Protein AF-A0A3C0BVR3-F1 (afdb_monomer)

Secondary structure (DSSP, 8-state):
-EEE-HHHHHTGGGEEEEEEEETT--S-EEE-PPPP-SSSSSPPPTT---EEE--TT--EEEEEEEETTS-BPPPEEEEPP-

Radius of gyration: 13.11 Å; Cα contacts (8 Å, |Δi|>4): 150; chains: 1; bounding box: 29×21×37 Å

Sequence (82 aa):
MKVYFTQLITYRCAIKEVRYGYNDGAVDKVFALPAGDPADPNGVPENAKIYMNVPAKTASMSVQLTYVDGTQSETRTFNAPK

Foldseek 3Di:
DKDFQLQCLQQVAFFPWKFKDFDPDDRHDTDDHDDADPVRRRDRPPPTPGIDDDPPPGQKMWMKTQTPVRDIDPIDMDGDDD

Solvent-accessible surface area (backbone atoms only — not comparable to full-atom values): 4907 Å² total; per-residue (Å²): 95,78,52,76,45,53,70,57,48,28,45,23,59,55,46,64,44,40,27,30,20,52,62,95,45,70,64,75,44,75,56,85,69,70,84,58,40,90,93,49,48,57,62,69,62,92,84,57,79,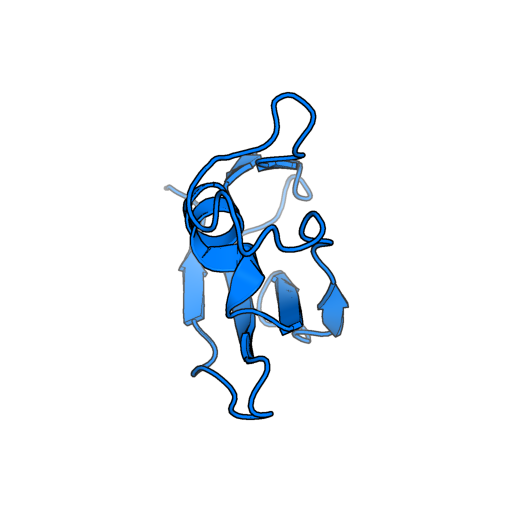44,58,47,79,51,67,90,85,56,56,29,38,35,37,36,41,32,31,68,88,69,53,67,55,74,76,46,76,47,68,52,86,130

pLDDT: mean 95.49, std 3.25, range [76.0, 98.62]

Structure (mmCIF, N/CA/C/O backbone):
data_AF-A0A3C0BVR3-F1
#
_entry.id   AF-A0A3C0BVR3-F1
#
loop_
_atom_site.group_PDB
_atom_site.id
_atom_site.type_symbol
_atom_site.label_atom_id
_atom_site.label_alt_id
_atom_site.label_comp_id
_atom_site.label_asym_id
_atom_site.label_entity_id
_atom_site.label_seq_id
_atom_site.pdbx_PDB_ins_code
_atom_site.Cartn_x
_atom_site.Cartn_y
_atom_site.Cartn_z
_atom_site.occupancy
_atom_site.B_iso_or_equiv
_atom_site.auth_seq_id
_atom_site.auth_comp_id
_atom_site.auth_asym_id
_atom_site.auth_atom_id
_atom_site.pdbx_PDB_model_num
ATOM 1 N N . MET A 1 1 ? -15.601 7.772 7.093 1.00 88.75 1 MET A N 1
ATOM 2 C CA . MET A 1 1 ? -14.252 8.376 7.011 1.00 88.75 1 MET A CA 1
ATOM 3 C C . MET A 1 1 ? -13.618 7.975 5.688 1.00 88.75 1 MET A C 1
ATOM 5 O O . MET A 1 1 ? -13.926 6.888 5.205 1.00 88.75 1 MET A O 1
ATOM 9 N N . LYS A 1 2 ? -12.791 8.842 5.094 1.00 93.31 2 LYS A N 1
ATOM 10 C CA . LYS A 1 2 ? -12.040 8.538 3.868 1.00 93.31 2 LYS A CA 1
ATOM 11 C C . LYS A 1 2 ? -10.567 8.347 4.205 1.00 93.31 2 LYS A C 1
ATOM 13 O O . LYS A 1 2 ? -10.026 9.139 4.971 1.00 93.31 2 LYS A O 1
ATOM 18 N N . VAL A 1 3 ? -9.945 7.335 3.611 1.00 94.62 3 VAL A N 1
ATOM 19 C CA . VAL A 1 3 ? -8.491 7.134 3.647 1.00 94.62 3 VAL A CA 1
ATOM 20 C C . VAL A 1 3 ? -7.947 7.358 2.245 1.00 94.62 3 VAL A C 1
ATOM 22 O O . VAL A 1 3 ? -8.494 6.815 1.283 1.00 94.62 3 VAL A O 1
ATOM 25 N N . TYR A 1 4 ? -6.907 8.182 2.142 1.00 95.38 4 TYR A N 1
ATOM 26 C CA . TYR A 1 4 ? -6.309 8.596 0.877 1.00 95.38 4 TYR A CA 1
ATOM 27 C C . TYR A 1 4 ? -5.039 7.802 0.583 1.00 95.38 4 TYR A C 1
ATOM 29 O O . TYR A 1 4 ? -4.202 7.599 1.456 1.00 95.38 4 TYR A O 1
ATOM 37 N N . PHE A 1 5 ? -4.898 7.410 -0.678 1.00 95.94 5 PHE A N 1
ATOM 38 C CA . PHE A 1 5 ? -3.777 6.646 -1.222 1.00 95.94 5 PHE A CA 1
ATOM 39 C C . PHE A 1 5 ? -3.036 7.422 -2.318 1.00 95.94 5 PHE A C 1
ATOM 41 O O . PHE A 1 5 ? -2.229 6.849 -3.045 1.00 95.94 5 PHE A O 1
ATOM 48 N N . THR A 1 6 ? -3.296 8.728 -2.443 1.00 94.25 6 THR A N 1
ATOM 49 C CA . THR A 1 6 ? -2.787 9.591 -3.519 1.00 94.25 6 THR A CA 1
ATOM 50 C C . THR A 1 6 ? -1.282 9.444 -3.730 1.00 94.25 6 THR A C 1
ATOM 52 O O . THR A 1 6 ? -0.843 9.233 -4.854 1.00 94.25 6 THR A O 1
ATOM 55 N N . GLN A 1 7 ? -0.495 9.462 -2.649 1.00 94.12 7 GLN A N 1
ATOM 56 C CA . GLN A 1 7 ? 0.959 9.333 -2.742 1.00 94.12 7 GLN A CA 1
ATOM 57 C C . GLN A 1 7 ? 1.394 7.955 -3.263 1.00 94.12 7 GLN A C 1
ATOM 59 O O . GLN A 1 7 ? 2.321 7.871 -4.060 1.00 94.12 7 GLN A O 1
ATOM 64 N N . LEU A 1 8 ? 0.708 6.873 -2.878 1.00 96.50 8 LEU A N 1
ATOM 65 C CA . LEU A 1 8 ? 1.022 5.541 -3.409 1.00 96.50 8 LEU A CA 1
ATOM 66 C C . LEU A 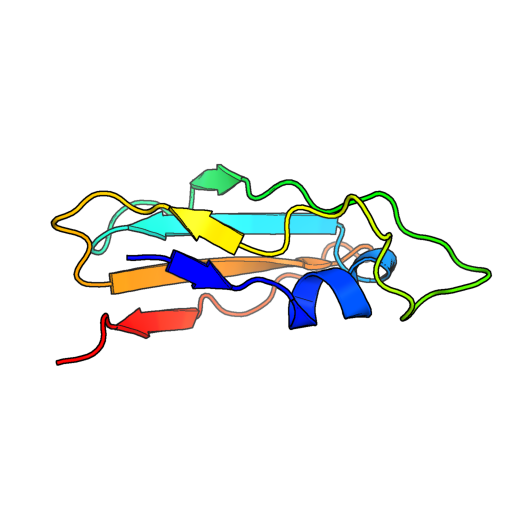1 8 ? 0.690 5.434 -4.901 1.00 96.50 8 LEU A C 1
ATOM 68 O O . LEU A 1 8 ? 1.377 4.728 -5.628 1.00 96.50 8 LEU A O 1
ATOM 72 N N . ILE A 1 9 ? -0.329 6.154 -5.376 1.00 96.50 9 ILE A N 1
ATOM 73 C CA . ILE A 1 9 ? -0.689 6.189 -6.800 1.00 96.50 9 ILE A CA 1
ATOM 74 C C . ILE A 1 9 ? 0.368 6.939 -7.619 1.00 96.50 9 ILE A C 1
ATOM 76 O O . ILE A 1 9 ? 0.706 6.497 -8.719 1.00 96.50 9 ILE A O 1
ATOM 80 N N . THR A 1 10 ? 0.938 8.014 -7.068 1.00 96.06 10 THR A N 1
ATOM 81 C CA . THR A 1 10 ? 2.101 8.700 -7.653 1.00 96.06 10 THR A CA 1
ATOM 82 C C . THR A 1 10 ? 3.308 7.768 -7.771 1.00 96.06 10 THR A C 1
ATOM 84 O O . THR A 1 10 ? 4.032 7.861 -8.744 1.00 96.06 10 THR A O 1
ATOM 87 N N . TYR A 1 11 ? 3.505 6.819 -6.851 1.00 95.38 11 TYR A N 1
ATOM 88 C CA . TYR A 1 11 ? 4.631 5.870 -6.900 1.00 95.38 11 TYR A CA 1
ATOM 89 C C . TYR A 1 11 ? 4.264 4.471 -7.419 1.00 95.38 11 TYR A C 1
ATOM 91 O O . TYR A 1 11 ? 5.026 3.518 -7.236 1.00 95.38 11 TYR A O 1
ATOM 99 N N . ARG A 1 12 ? 3.108 4.318 -8.079 1.00 96.00 12 ARG A N 1
ATOM 100 C CA . ARG A 1 12 ? 2.537 3.005 -8.437 1.00 96.00 12 ARG A CA 1
ATOM 101 C C . ARG A 1 12 ? 3.453 2.129 -9.297 1.00 96.00 12 ARG A C 1
ATOM 103 O O . ARG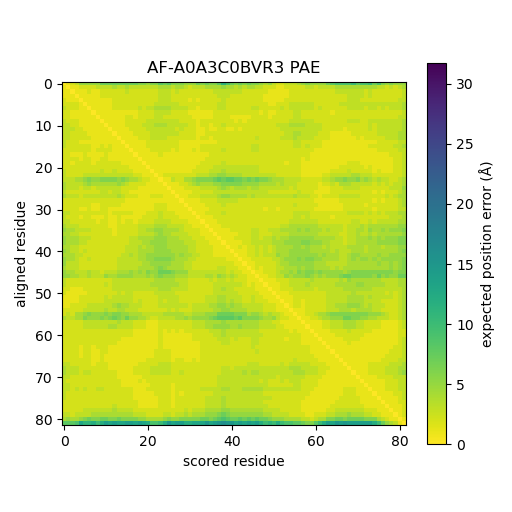 A 1 12 ? 3.364 0.915 -9.209 1.00 96.00 12 ARG A O 1
ATOM 110 N N . CYS A 1 13 ? 4.360 2.712 -10.086 1.00 96.44 13 CYS A N 1
ATOM 111 C CA . CYS A 1 13 ? 5.298 1.949 -10.920 1.00 96.44 13 CYS A CA 1
ATOM 112 C C . CYS A 1 13 ? 6.301 1.117 -10.104 1.00 96.44 13 CYS A C 1
ATOM 114 O O . CYS A 1 13 ? 6.790 0.105 -10.598 1.00 96.44 13 CYS A O 1
ATOM 116 N N . ALA A 1 14 ? 6.607 1.523 -8.868 1.00 96.88 14 ALA A N 1
ATOM 117 C CA . ALA A 1 14 ? 7.512 0.792 -7.981 1.00 96.88 14 ALA A CA 1
ATOM 118 C C . ALA A 1 14 ? 6.776 -0.181 -7.042 1.00 96.88 14 ALA A C 1
ATOM 120 O O . ALA A 1 14 ? 7.405 -1.031 -6.409 1.00 96.88 14 ALA A O 1
ATOM 121 N N . ILE A 1 15 ? 5.450 -0.068 -6.935 1.00 97.94 15 ILE A N 1
ATOM 122 C CA . ILE A 1 15 ? 4.636 -0.808 -5.971 1.00 97.94 15 ILE A CA 1
ATOM 123 C C . ILE A 1 15 ? 3.899 -1.928 -6.699 1.00 97.94 15 ILE A C 1
ATOM 125 O O . ILE A 1 15 ? 3.067 -1.688 -7.568 1.00 97.94 15 ILE A O 1
ATOM 129 N N . LYS A 1 16 ? 4.171 -3.168 -6.301 1.00 97.69 16 LYS A N 1
ATOM 130 C CA . LYS A 1 16 ? 3.491 -4.351 -6.827 1.00 97.69 16 LYS A CA 1
ATOM 131 C C . LYS A 1 16 ? 2.112 -4.539 -6.201 1.00 97.69 16 LYS A C 1
ATOM 133 O O . LYS A 1 16 ? 1.165 -4.886 -6.898 1.00 97.69 16 LYS A O 1
ATOM 138 N N . GLU A 1 17 ? 2.001 -4.350 -4.889 1.00 98.12 17 GLU A N 1
ATOM 139 C CA . GLU A 1 17 ? 0.750 -4.564 -4.160 1.00 98.12 17 GLU A CA 1
ATOM 140 C C . GLU A 1 17 ? 0.681 -3.685 -2.907 1.00 98.12 17 GLU A C 1
ATOM 142 O O . GLU A 1 17 ? 1.675 -3.508 -2.200 1.00 98.12 17 GLU A O 1
ATOM 147 N N . VAL A 1 18 ? -0.515 -3.169 -2.617 1.00 98.38 18 VAL A N 1
ATOM 148 C CA . VAL A 1 18 ? -0.835 -2.477 -1.364 1.00 98.38 18 VAL A CA 1
ATOM 149 C C . VAL A 1 18 ? -1.810 -3.346 -0.587 1.00 98.38 18 VAL A C 1
ATOM 151 O O . VAL A 1 18 ? -2.937 -3.566 -1.043 1.00 98.38 18 VAL A O 1
ATOM 154 N N . ARG A 1 19 ? -1.400 -3.806 0.597 1.00 98.56 19 ARG A N 1
ATOM 155 C CA . ARG A 1 19 ? -2.281 -4.519 1.522 1.00 98.56 19 ARG A CA 1
ATOM 156 C C . ARG A 1 19 ? -2.621 -3.681 2.736 1.00 98.56 19 ARG A C 1
ATOM 158 O O . ARG A 1 19 ? -1.812 -2.872 3.186 1.00 98.56 19 ARG A O 1
ATOM 165 N N . TYR A 1 20 ? -3.815 -3.892 3.274 1.00 98.25 20 TYR A N 1
ATOM 166 C CA . TYR 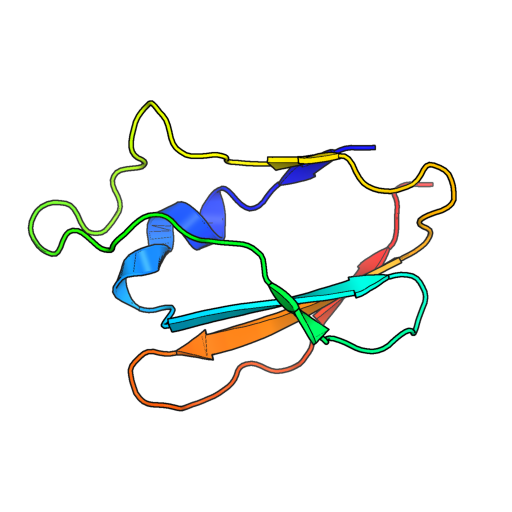A 1 20 ? -4.290 -3.209 4.462 1.00 98.25 20 TYR A CA 1
ATOM 167 C C . TYR A 1 20 ? -5.159 -4.084 5.371 1.00 98.25 20 TYR A C 1
ATOM 169 O O . TYR A 1 20 ? -5.752 -5.078 4.949 1.00 98.25 20 TYR A O 1
ATOM 177 N N . GLY A 1 21 ? -5.257 -3.670 6.631 1.00 98.06 21 GLY A N 1
ATOM 178 C CA . GLY A 1 21 ? -6.137 -4.225 7.658 1.00 98.06 21 GLY A CA 1
ATOM 179 C C . GLY A 1 21 ? -6.769 -3.112 8.494 1.00 98.06 21 GLY A C 1
ATOM 180 O O . GLY A 1 21 ? -6.289 -1.979 8.485 1.00 98.06 21 GLY A O 1
ATOM 181 N N . TYR A 1 22 ? -7.850 -3.424 9.207 1.00 97.31 22 TYR A N 1
ATOM 182 C CA . TYR A 1 22 ? -8.512 -2.495 10.133 1.00 97.31 22 TYR A CA 1
ATOM 183 C C . TYR A 1 22 ? -8.377 -2.999 11.565 1.00 97.31 22 TYR A C 1
ATOM 185 O O . TYR A 1 22 ? -8.452 -4.210 11.765 1.00 97.31 22 TYR A O 1
ATOM 193 N N . ASN A 1 23 ? -8.302 -2.079 12.532 1.00 94.25 23 ASN A N 1
ATOM 194 C CA . ASN A 1 23 ? -8.470 -2.351 13.967 1.00 94.25 23 ASN A CA 1
ATOM 195 C C . ASN A 1 23 ? -7.694 -3.594 14.447 1.00 94.25 23 ASN A C 1
ATOM 197 O O . ASN A 1 23 ? -8.310 -4.592 14.816 1.00 94.25 23 ASN A O 1
ATOM 201 N N . ASP A 1 24 ? -6.361 -3.552 14.364 1.00 92.50 24 ASP A N 1
ATOM 202 C CA . ASP A 1 24 ? -5.428 -4.638 14.738 1.00 92.50 24 ASP A CA 1
ATOM 203 C C . ASP A 1 24 ? -5.668 -5.996 14.039 1.00 92.50 24 ASP A C 1
ATOM 205 O O . ASP A 1 24 ? -5.061 -7.010 14.383 1.00 92.50 24 ASP A O 1
ATOM 209 N N . GLY A 1 25 ? -6.541 -6.029 13.031 1.00 95.69 25 GLY A N 1
ATOM 210 C CA . GLY A 1 25 ? -6.808 -7.200 12.210 1.00 95.69 25 GLY A CA 1
ATOM 211 C C . GLY A 1 25 ? -5.725 -7.468 11.164 1.00 95.69 25 GLY A C 1
ATOM 212 O O . GLY A 1 25 ? -4.816 -6.669 10.935 1.00 95.69 25 GLY A O 1
ATOM 213 N N . ALA A 1 26 ? -5.867 -8.601 10.474 1.00 97.62 26 ALA A N 1
ATOM 214 C CA . ALA A 1 26 ? -4.936 -9.024 9.432 1.00 97.62 26 ALA A CA 1
ATOM 215 C C . ALA A 1 26 ? -4.810 -7.996 8.289 1.00 97.62 26 ALA A C 1
ATOM 217 O O . ALA A 1 26 ? -5.798 -7.405 7.840 1.00 97.62 26 ALA A O 1
ATOM 218 N N . VAL A 1 27 ? -3.580 -7.832 7.789 1.00 98.12 27 VAL A N 1
ATOM 219 C CA . VAL A 1 27 ? -3.224 -6.980 6.640 1.00 98.12 27 VAL A CA 1
ATOM 220 C C . VAL A 1 27 ? -3.408 -7.780 5.343 1.00 98.12 27 VAL A C 1
ATOM 222 O O . VAL A 1 27 ?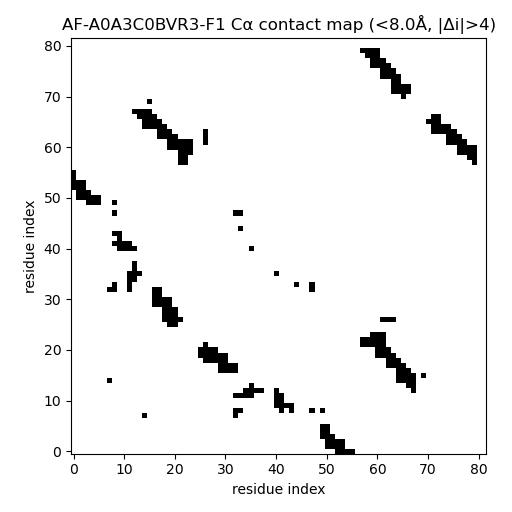 -2.458 -8.115 4.642 1.00 98.12 27 VAL A O 1
ATOM 225 N N . ASP A 1 28 ? -4.650 -8.171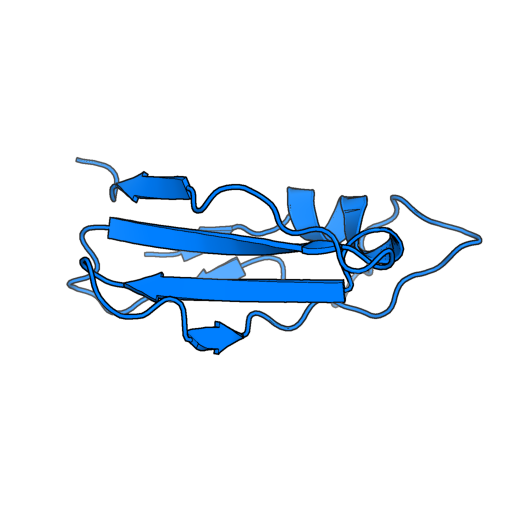 5.063 1.00 97.44 28 ASP A N 1
ATOM 226 C CA . ASP A 1 28 ? -4.997 -9.138 4.013 1.00 97.44 28 ASP A CA 1
ATOM 227 C C . ASP A 1 28 ? -5.840 -8.561 2.867 1.00 97.44 28 ASP A C 1
ATOM 229 O O . ASP A 1 28 ? -5.948 -9.189 1.811 1.00 97.44 28 ASP A O 1
ATOM 233 N N . LYS A 1 29 ? -6.404 -7.360 3.036 1.00 97.94 29 LYS A N 1
ATOM 234 C CA . LYS A 1 29 ? -7.214 -6.695 2.008 1.00 97.94 29 LYS A CA 1
ATOM 235 C C . LYS A 1 29 ? -6.317 -5.953 1.042 1.00 97.94 29 LYS A C 1
ATOM 237 O O . LYS A 1 29 ? -5.329 -5.360 1.451 1.00 97.94 29 LYS A O 1
ATOM 242 N N . VAL A 1 30 ? -6.694 -5.936 -0.231 1.00 97.88 30 VAL A N 1
ATOM 243 C CA . VAL A 1 30 ? -5.909 -5.293 -1.289 1.00 97.88 30 VAL A CA 1
ATOM 244 C C . VAL A 1 30 ? -6.533 -3.955 -1.664 1.00 97.88 30 VAL A C 1
ATOM 246 O O . VAL A 1 30 ? -7.740 -3.860 -1.897 1.00 97.88 30 VAL A O 1
ATOM 249 N N . PHE A 1 31 ? -5.704 -2.916 -1.741 1.00 97.38 31 PHE A N 1
ATOM 250 C CA . PHE A 1 31 ? -6.053 -1.675 -2.420 1.00 97.38 31 PHE A CA 1
ATOM 251 C C . PHE A 1 31 ? -5.481 -1.719 -3.839 1.00 97.38 31 PHE A C 1
ATOM 253 O O . PHE A 1 31 ? -4.266 -1.732 -4.028 1.00 97.38 31 PHE A O 1
ATOM 260 N N . ALA A 1 32 ? -6.360 -1.781 -4.840 1.00 95.88 32 ALA A N 1
ATOM 261 C CA . ALA A 1 32 ? -5.944 -1.872 -6.234 1.00 95.88 32 ALA A CA 1
ATOM 262 C C . ALA A 1 32 ? -5.364 -0.533 -6.715 1.00 95.88 32 ALA A C 1
ATOM 264 O O . ALA A 1 32 ? -6.091 0.458 -6.827 1.00 95.88 32 ALA A O 1
ATOM 265 N N . LEU A 1 33 ? -4.065 -0.520 -7.019 1.00 95.81 33 LEU A N 1
ATOM 266 C CA . LEU A 1 33 ? -3.421 0.596 -7.703 1.00 95.81 33 LEU A CA 1
ATOM 267 C C . LEU A 1 33 ? -3.721 0.542 -9.211 1.00 95.81 33 LEU A C 1
ATOM 269 O O . LEU A 1 33 ? -3.857 -0.549 -9.770 1.00 95.81 33 LEU A O 1
ATOM 273 N N . PRO A 1 34 ? -3.804 1.697 -9.895 1.00 95.31 34 PRO A N 1
ATOM 274 C CA . PRO A 1 34 ? -3.764 1.730 -11.353 1.00 95.31 34 PRO A CA 1
ATOM 275 C C . PRO A 1 34 ? -2.470 1.094 -11.883 1.00 95.31 34 PRO A C 1
ATOM 277 O O . PRO A 1 34 ? -1.462 1.043 -11.176 1.00 95.31 34 PRO A O 1
ATOM 280 N N . ALA A 1 35 ? -2.478 0.658 -13.143 1.00 93.62 35 ALA A N 1
ATOM 281 C CA . ALA A 1 35 ? -1.268 0.165 -13.795 1.00 93.62 35 ALA A CA 1
ATOM 282 C C . ALA A 1 35 ? -0.178 1.251 -13.829 1.00 93.62 35 ALA A C 1
ATOM 284 O O . ALA A 1 35 ? -0.474 2.434 -14.029 1.00 93.62 35 ALA A O 1
ATOM 285 N N . GLY A 1 36 ? 1.078 0.845 -13.635 1.00 93.44 36 GLY A N 1
ATOM 286 C CA . GLY A 1 36 ? 2.228 1.727 -13.808 1.00 93.44 36 GLY A CA 1
ATOM 287 C C . GLY A 1 36 ? 2.375 2.192 -15.256 1.00 93.44 36 GLY A C 1
ATOM 288 O O . GLY A 1 36 ? 2.143 1.416 -16.179 1.00 93.44 36 GLY A O 1
ATOM 289 N N . ASP A 1 37 ? 2.772 3.449 -15.434 1.00 94.94 37 ASP A N 1
ATOM 290 C CA . ASP A 1 37 ? 3.141 4.022 -16.726 1.00 94.94 37 ASP A CA 1
ATOM 291 C C . ASP A 1 37 ? 4.611 4.471 -16.664 1.00 94.94 37 ASP A C 1
ATOM 293 O O . ASP A 1 37 ? 4.914 5.460 -16.002 1.00 94.94 37 ASP A O 1
ATOM 297 N N . PRO A 1 38 ? 5.556 3.750 -17.290 1.00 93.19 38 PRO A N 1
ATOM 298 C CA . PRO A 1 38 ? 6.961 4.153 -17.299 1.00 93.19 38 PRO A CA 1
ATOM 299 C C . PRO A 1 38 ? 7.231 5.478 -18.028 1.00 93.19 38 PRO A C 1
ATOM 301 O O . PRO A 1 38 ? 8.263 6.094 -17.767 1.00 93.19 38 PRO A O 1
ATOM 304 N N . ALA A 1 39 ? 6.348 5.904 -18.939 1.00 96.00 39 ALA A N 1
ATOM 305 C CA . ALA A 1 39 ? 6.475 7.173 -19.654 1.00 96.00 39 ALA A CA 1
ATOM 306 C C . ALA A 1 39 ? 5.991 8.361 -18.806 1.00 96.00 39 ALA A C 1
ATOM 308 O O . ALA A 1 39 ? 6.518 9.464 -18.947 1.00 96.00 39 ALA A O 1
ATOM 309 N N . ASP A 1 40 ? 5.047 8.121 -17.893 1.00 94.50 40 ASP A N 1
ATOM 310 C CA . ASP A 1 40 ? 4.595 9.082 -16.884 1.00 94.50 40 ASP A CA 1
ATOM 311 C C . ASP A 1 40 ? 4.529 8.436 -15.481 1.00 94.50 40 ASP A C 1
ATOM 313 O O . ASP A 1 40 ? 3.449 8.126 -14.953 1.00 94.50 40 ASP A O 1
ATOM 317 N N . PRO A 1 41 ? 5.699 8.195 -14.852 1.00 91.56 41 PRO A N 1
ATOM 318 C CA . PRO A 1 41 ? 5.792 7.373 -13.648 1.00 91.56 41 PRO A CA 1
ATOM 319 C C . PRO A 1 41 ? 5.141 8.007 -12.421 1.00 91.56 41 PRO A C 1
ATOM 321 O O . PRO A 1 41 ? 4.787 7.277 -11.498 1.00 91.56 41 PRO A O 1
ATOM 324 N N . ASN A 1 42 ? 4.980 9.335 -12.420 1.00 93.00 42 ASN A N 1
ATOM 325 C CA . ASN A 1 42 ? 4.433 10.102 -11.301 1.00 93.00 42 ASN A CA 1
ATOM 326 C C . ASN A 1 42 ? 3.054 10.714 -11.597 1.00 93.00 42 ASN A C 1
ATOM 328 O O . ASN A 1 42 ? 2.373 11.148 -10.662 1.00 93.00 42 ASN A O 1
ATOM 332 N N . GLY A 1 43 ? 2.617 10.753 -12.859 1.00 94.00 43 GLY A N 1
ATOM 333 C CA . GLY A 1 43 ? 1.302 11.260 -13.226 1.00 94.00 43 GLY A CA 1
ATOM 334 C C . GLY A 1 43 ? 0.189 10.402 -12.649 1.00 94.00 43 GLY A C 1
ATOM 335 O O . GLY A 1 43 ? 0.222 9.175 -12.727 1.00 94.00 43 GLY A O 1
ATOM 336 N N . VAL A 1 44 ? -0.801 11.042 -12.032 1.00 92.94 44 VAL A N 1
ATOM 337 C CA . VAL A 1 44 ? -1.975 10.363 -11.476 1.00 92.94 44 VAL A CA 1
ATOM 338 C C . VAL A 1 44 ? -3.047 10.305 -12.567 1.00 92.94 44 VAL A C 1
ATOM 340 O O . VAL A 1 44 ? -3.500 11.367 -12.992 1.00 92.94 44 VAL A O 1
ATOM 343 N N . PRO A 1 45 ? -3.484 9.111 -13.016 1.00 92.94 45 PRO A N 1
ATOM 344 C CA . PRO A 1 45 ? -4.553 9.005 -14.006 1.00 92.94 45 PRO A 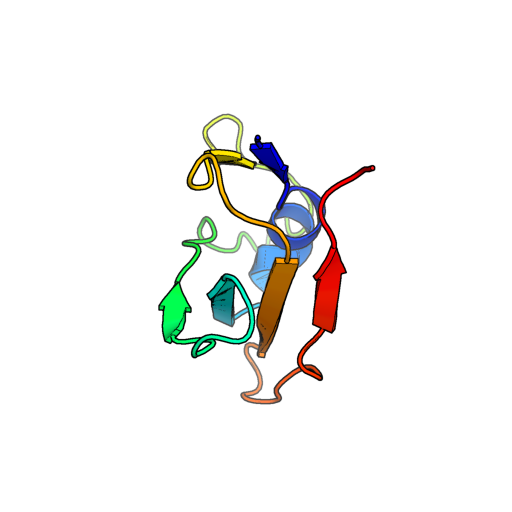CA 1
ATOM 345 C C . PRO A 1 45 ? -5.828 9.706 -13.525 1.00 92.94 45 PRO A C 1
ATOM 347 O O . PRO A 1 45 ? -6.206 9.555 -12.362 1.00 92.94 45 PRO A O 1
ATOM 350 N N . GLU A 1 46 ? -6.529 10.416 -14.411 1.00 91.62 46 GLU A N 1
ATOM 351 C CA . GLU A 1 46 ? -7.727 11.196 -14.045 1.00 91.62 46 GLU A CA 1
ATOM 352 C C . GLU A 1 46 ? -8.819 10.351 -13.368 1.00 91.62 46 GLU A C 1
ATOM 354 O O . GLU A 1 46 ? -9.525 10.817 -12.476 1.00 91.62 46 GLU A O 1
ATOM 359 N N . ASN A 1 47 ? -8.942 9.082 -13.761 1.00 91.00 47 ASN A N 1
ATOM 360 C CA . ASN A 1 47 ? -9.926 8.141 -13.229 1.00 91.00 47 ASN A CA 1
ATOM 361 C C . ASN A 1 47 ? -9.401 7.286 -12.060 1.00 91.00 47 ASN A C 1
ATOM 363 O O . ASN A 1 47 ? -10.077 6.340 -11.637 1.00 91.00 47 ASN A O 1
ATOM 367 N N . ALA A 1 48 ? -8.206 7.574 -11.538 1.00 94.12 48 ALA A N 1
ATOM 368 C CA . ALA A 1 48 ? -7.640 6.820 -10.434 1.00 94.12 48 ALA A CA 1
ATOM 369 C C . ALA A 1 48 ? -8.513 6.955 -9.177 1.00 94.12 48 ALA A C 1
ATOM 371 O O . ALA A 1 48 ? -8.884 8.047 -8.741 1.00 94.12 48 ALA A O 1
ATOM 372 N N . LYS A 1 49 ? -8.809 5.825 -8.531 1.00 94.44 49 LYS A N 1
ATOM 373 C CA . LYS A 1 49 ? -9.454 5.830 -7.215 1.00 94.44 49 LYS A CA 1
ATOM 374 C C . LYS A 1 49 ? -8.423 6.250 -6.174 1.00 94.44 49 LYS A C 1
ATOM 376 O O . LYS A 1 49 ? -7.664 5.416 -5.708 1.00 94.44 49 LYS A O 1
ATOM 381 N N . ILE A 1 50 ? -8.391 7.531 -5.810 1.00 95.00 50 ILE A N 1
ATOM 382 C CA . ILE A 1 50 ? -7.384 8.072 -4.876 1.00 95.00 50 ILE A CA 1
ATOM 383 C C . ILE A 1 50 ? -7.730 7.897 -3.392 1.00 95.00 50 ILE A C 1
ATOM 385 O O . ILE A 1 50 ? -6.900 8.167 -2.526 1.00 95.00 50 ILE A O 1
ATOM 389 N N . TYR A 1 51 ? -8.950 7.461 -3.082 1.00 95.38 51 TYR A N 1
ATOM 390 C CA . TYR A 1 51 ? -9.399 7.202 -1.718 1.00 95.38 51 TYR A CA 1
ATOM 391 C C . TYR A 1 51 ? -10.403 6.053 -1.668 1.00 95.38 51 TYR A C 1
ATOM 393 O O . TYR A 1 51 ? -11.015 5.684 -2.672 1.00 95.38 51 TYR A O 1
ATOM 401 N N . MET A 1 52 ? -10.635 5.545 -0.460 1.00 95.50 52 MET A N 1
ATOM 402 C CA . MET A 1 52 ? -11.740 4.637 -0.158 1.00 95.50 52 MET A CA 1
ATOM 403 C C . MET A 1 52 ? -12.480 5.066 1.108 1.00 95.50 52 MET A C 1
ATOM 405 O O . MET A 1 52 ? -11.914 5.698 2.003 1.00 95.50 52 MET A O 1
ATOM 409 N N . ASN A 1 53 ? -13.763 4.712 1.175 1.00 95.38 53 ASN A N 1
ATOM 410 C CA . ASN A 1 53 ? -14.536 4.814 2.405 1.00 95.38 53 ASN A CA 1
ATOM 411 C C . ASN A 1 53 ? -14.220 3.606 3.290 1.00 95.38 53 ASN A C 1
ATOM 413 O O . ASN A 1 53 ? -14.220 2.475 2.809 1.00 95.38 53 ASN A O 1
ATOM 417 N N . VAL A 1 54 ? -13.994 3.850 4.578 1.00 94.69 54 VAL A N 1
ATOM 418 C CA . VAL A 1 54 ? -13.786 2.792 5.578 1.00 94.69 54 VAL A CA 1
ATOM 419 C C . VAL A 1 54 ? -15.026 2.625 6.464 1.00 94.69 54 VAL A C 1
ATOM 421 O O . VAL A 1 54 ? -15.804 3.581 6.595 1.00 94.69 54 VAL A O 1
ATOM 424 N N . PRO A 1 55 ? -15.229 1.448 7.092 1.00 95.06 55 PRO A N 1
ATOM 425 C CA . PRO A 1 55 ? -16.315 1.235 8.047 1.00 95.06 55 PRO A CA 1
ATOM 426 C C . PRO A 1 55 ? -16.361 2.317 9.135 1.00 95.06 55 PRO A C 1
ATOM 428 O O . PRO A 1 55 ? -15.322 2.796 9.589 1.00 95.06 55 PRO A O 1
ATOM 431 N N . ALA A 1 56 ? -17.562 2.685 9.593 1.00 91.44 56 ALA A N 1
ATOM 432 C CA . ALA A 1 56 ? -17.756 3.808 10.518 1.00 91.44 56 ALA A CA 1
ATOM 433 C C . ALA A 1 56 ? -16.981 3.678 11.845 1.00 91.44 56 ALA A C 1
ATOM 435 O O . ALA A 1 56 ? -16.596 4.687 12.422 1.00 91.44 56 ALA A O 1
ATOM 436 N N . LYS A 1 57 ? -16.725 2.447 12.306 1.00 92.75 57 LYS A N 1
ATOM 437 C CA . LYS A 1 57 ? -16.009 2.140 13.558 1.00 92.75 57 LYS A CA 1
ATOM 438 C C . LYS A 1 57 ? -14.524 1.798 13.343 1.00 92.75 57 LYS A C 1
ATOM 440 O O . LYS A 1 57 ? -13.940 1.052 14.125 1.00 92.75 57 LYS A O 1
ATOM 445 N N . THR A 1 58 ? -13.927 2.276 12.253 1.00 96.19 58 THR A N 1
ATOM 446 C CA . THR A 1 58 ? -12.485 2.113 12.008 1.00 96.19 58 THR A CA 1
ATOM 447 C C . THR A 1 58 ? -11.719 3.075 12.914 1.00 96.19 58 THR A C 1
ATOM 449 O O . THR A 1 58 ? -11.822 4.286 12.741 1.00 96.19 58 THR A O 1
ATOM 452 N N . ALA A 1 59 ? -10.984 2.535 13.883 1.00 96.06 59 ALA A N 1
ATOM 453 C CA . ALA A 1 59 ? -10.135 3.265 14.821 1.00 96.06 59 ALA A CA 1
ATOM 454 C C . ALA A 1 59 ? -8.674 3.324 14.349 1.00 96.06 59 ALA A C 1
ATOM 456 O O . ALA A 1 59 ? -7.983 4.307 14.608 1.00 96.06 59 ALA A O 1
ATOM 457 N N . SER A 1 60 ? -8.215 2.301 13.627 1.00 96.94 60 SER A N 1
ATOM 458 C CA . SER A 1 60 ? -6.880 2.257 13.032 1.00 96.94 60 SER A CA 1
ATOM 459 C C . SER A 1 60 ? -6.874 1.494 11.708 1.00 96.94 60 SER A C 1
ATOM 461 O O . SER A 1 60 ? -7.761 0.682 11.421 1.00 96.94 60 SER A O 1
ATOM 463 N N . MET A 1 61 ? -5.861 1.770 10.892 1.00 97.44 61 MET A N 1
ATOM 464 C CA . MET A 1 61 ? -5.590 1.073 9.644 1.00 97.44 61 MET A CA 1
ATOM 465 C C . MET A 1 61 ? -4.104 0.754 9.544 1.00 97.44 61 MET A C 1
ATOM 467 O O . MET A 1 61 ? -3.268 1.652 9.642 1.00 97.44 61 MET A O 1
ATOM 471 N N . SER A 1 62 ? -3.784 -0.514 9.322 1.00 98.25 62 SER A N 1
ATOM 472 C CA . SER A 1 62 ? -2.417 -0.969 9.072 1.00 98.25 62 SER A CA 1
ATOM 473 C C . SER A 1 62 ? -2.225 -1.199 7.584 1.00 98.25 62 SER A C 1
ATOM 475 O O . SER A 1 62 ? -3.115 -1.746 6.939 1.00 98.25 62 SER A O 1
ATOM 477 N N . VAL A 1 63 ? -1.087 -0.776 7.037 1.00 98.25 63 VAL A N 1
ATOM 478 C CA . VAL A 1 63 ? -0.762 -0.865 5.608 1.00 98.25 63 VAL A CA 1
ATOM 479 C C . VAL A 1 63 ? 0.634 -1.451 5.435 1.00 98.25 63 VAL A C 1
ATOM 481 O O . VAL A 1 63 ? 1.557 -1.070 6.156 1.00 98.25 63 VAL A O 1
ATOM 484 N N . GLN A 1 64 ? 0.788 -2.347 4.463 1.00 98.62 64 GLN A N 1
ATOM 485 C CA . GLN A 1 64 ? 2.075 -2.879 4.025 1.00 98.62 64 GLN A CA 1
ATOM 486 C C . GLN A 1 64 ? 2.154 -2.841 2.497 1.00 98.62 64 GLN A C 1
ATOM 488 O O . GLN A 1 64 ? 1.177 -3.137 1.803 1.00 98.62 64 GLN A O 1
ATOM 493 N N . LEU A 1 65 ? 3.321 -2.476 1.977 1.00 98.56 65 LEU A N 1
ATOM 494 C CA . LEU A 1 65 ? 3.607 -2.452 0.549 1.00 98.56 65 LEU A CA 1
ATOM 495 C C . LEU A 1 65 ? 4.478 -3.649 0.185 1.00 98.56 65 LEU A C 1
ATOM 497 O O . LEU A 1 65 ? 5.414 -3.981 0.910 1.00 98.56 65 LEU A O 1
ATOM 501 N N . THR A 1 66 ? 4.201 -4.252 -0.965 1.00 98.62 66 THR A N 1
ATOM 502 C CA . THR A 1 66 ? 5.158 -5.116 -1.661 1.00 98.62 66 THR A CA 1
ATOM 503 C C . THR A 1 66 ? 5.639 -4.375 -2.900 1.00 98.62 66 THR A C 1
ATOM 505 O O . THR A 1 66 ? 4.819 -3.889 -3.683 1.00 98.62 66 THR A O 1
ATOM 508 N N . TYR A 1 67 ? 6.950 -4.275 -3.080 1.00 98.31 67 TYR A N 1
ATOM 509 C CA . TYR A 1 67 ? 7.570 -3.601 -4.217 1.00 98.31 67 TYR A CA 1
ATOM 510 C C . TYR A 1 67 ? 7.770 -4.562 -5.396 1.00 98.31 67 TYR A C 1
ATOM 512 O O . TYR A 1 67 ? 7.675 -5.786 -5.259 1.00 98.31 67 TYR A O 1
ATOM 520 N N . VAL A 1 68 ? 8.009 -4.009 -6.587 1.00 97.50 68 VAL A N 1
ATOM 521 C CA . VAL A 1 68 ? 8.196 -4.796 -7.823 1.00 97.50 68 VAL A CA 1
ATOM 522 C C . VAL A 1 68 ? 9.409 -5.729 -7.780 1.00 97.50 68 VAL A C 1
ATOM 524 O O . VAL A 1 68 ? 9.391 -6.767 -8.436 1.00 97.50 68 VAL A O 1
ATOM 527 N N . ASP A 1 69 ? 10.417 -5.411 -6.966 1.00 97.56 69 ASP A N 1
ATOM 528 C CA . ASP A 1 69 ? 11.596 -6.250 -6.715 1.00 97.56 69 ASP A CA 1
ATOM 529 C C . ASP A 1 69 ? 11.345 -7.385 -5.701 1.00 97.56 69 ASP A C 1
ATOM 531 O O . ASP A 1 69 ? 12.230 -8.195 -5.433 1.00 97.56 69 ASP A O 1
ATOM 535 N N . GLY A 1 70 ? 10.130 -7.468 -5.148 1.00 98.06 70 GLY A N 1
ATOM 536 C CA . GLY A 1 70 ? 9.723 -8.473 -4.170 1.00 98.06 70 GLY A CA 1
ATOM 537 C C . GLY A 1 70 ? 10.013 -8.107 -2.714 1.00 98.06 70 GLY A C 1
ATOM 538 O O . GLY A 1 70 ? 9.567 -8.834 -1.825 1.00 98.06 70 GLY A O 1
ATOM 539 N N . THR A 1 71 ? 10.698 -6.994 -2.440 1.00 98.62 71 THR A N 1
ATOM 540 C CA . THR A 1 71 ? 10.884 -6.509 -1.068 1.00 98.62 71 THR A CA 1
ATOM 541 C C . THR A 1 71 ? 9.566 -5.998 -0.482 1.00 98.62 71 THR A C 1
ATOM 543 O O . THR A 1 71 ? 8.625 -5.648 -1.202 1.00 98.62 71 THR A O 1
ATOM 546 N N . GLN A 1 72 ? 9.478 -5.965 0.848 1.00 98.56 72 GLN A N 1
ATOM 547 C CA . GLN A 1 72 ? 8.304 -5.468 1.560 1.00 98.56 72 GLN A CA 1
ATOM 548 C C . GLN A 1 72 ? 8.664 -4.289 2.452 1.00 98.56 72 GLN A C 1
ATOM 550 O O . GLN A 1 72 ? 9.733 -4.257 3.063 1.00 98.56 72 GLN A O 1
ATOM 555 N N . SER A 1 73 ? 7.746 -3.330 2.555 1.00 98.38 73 SER A N 1
ATOM 556 C CA . SER A 1 73 ? 7.842 -2.305 3.585 1.00 98.38 73 SER A CA 1
ATOM 557 C C . SER A 1 73 ? 7.588 -2.909 4.966 1.00 98.38 73 SER A C 1
ATOM 559 O O . SER A 1 73 ? 6.945 -3.953 5.117 1.00 98.38 73 SER A O 1
ATOM 561 N N . GLU A 1 74 ? 7.992 -2.178 5.998 1.00 98.25 74 GLU A N 1
ATOM 562 C CA . GLU A 1 74 ? 7.400 -2.359 7.319 1.00 98.25 74 GLU A CA 1
ATOM 563 C C . GLU A 1 74 ? 5.882 -2.151 7.249 1.00 98.25 74 GLU A C 1
ATOM 565 O O . GLU A 1 74 ? 5.383 -1.345 6.451 1.00 98.25 74 GLU A O 1
ATOM 570 N N . THR A 1 75 ? 5.151 -2.838 8.122 1.00 98.31 75 THR A N 1
ATOM 571 C CA . THR A 1 75 ? 3.741 -2.534 8.354 1.00 98.31 75 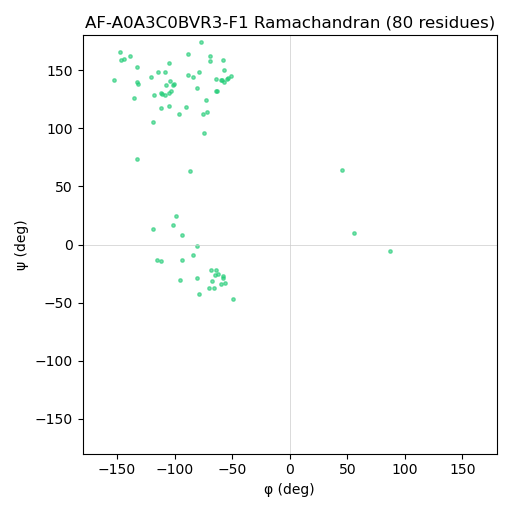THR A CA 1
ATOM 572 C C . THR A 1 75 ? 3.636 -1.232 9.138 1.00 98.31 75 THR A C 1
ATOM 574 O O . THR A 1 75 ? 4.195 -1.099 10.227 1.00 98.31 75 THR A O 1
ATOM 577 N N . ARG A 1 76 ? 2.895 -0.263 8.599 1.00 97.62 76 ARG A N 1
ATOM 578 C CA . ARG A 1 76 ? 2.648 1.033 9.241 1.00 97.62 76 ARG A CA 1
ATOM 579 C C . ARG A 1 76 ? 1.191 1.132 9.667 1.00 97.62 76 ARG A C 1
ATOM 581 O O . ARG A 1 76 ? 0.302 0.903 8.852 1.00 97.62 76 ARG A O 1
ATOM 588 N N . THR A 1 77 ? 0.956 1.493 10.927 1.00 97.56 77 THR A N 1
ATOM 589 C CA . THR A 1 77 ? -0.389 1.690 11.485 1.00 97.56 77 THR A CA 1
ATOM 590 C C . THR A 1 77 ? -0.694 3.173 11.633 1.00 97.56 77 THR A C 1
ATOM 592 O O . THR A 1 77 ? 0.089 3.926 12.209 1.00 97.56 77 THR A O 1
ATOM 595 N N . PHE A 1 78 ? -1.856 3.576 11.133 1.00 95.50 78 PHE A N 1
ATOM 596 C CA . PHE A 1 78 ? -2.369 4.937 11.179 1.00 95.50 78 PHE A CA 1
ATOM 597 C C . PHE A 1 78 ? -3.664 4.953 11.982 1.00 95.50 78 PHE A C 1
ATOM 599 O O . PHE A 1 78 ? -4.576 4.169 11.717 1.00 95.50 78 PHE A O 1
ATOM 606 N N . ASN A 1 79 ? -3.751 5.850 12.958 1.00 95.31 79 ASN A N 1
ATOM 607 C CA . ASN A 1 79 ? -4.945 5.998 13.781 1.00 95.31 79 ASN A CA 1
ATOM 608 C C . ASN A 1 79 ? -5.918 6.982 13.136 1.00 95.31 79 ASN A C 1
ATOM 610 O O . ASN A 1 79 ? -5.510 7.967 12.515 1.00 95.31 79 ASN A O 1
ATOM 614 N N . ALA A 1 80 ? -7.208 6.721 13.316 1.00 92.38 80 ALA A N 1
ATOM 615 C CA . ALA A 1 80 ? -8.255 7.672 13.001 1.00 92.38 80 ALA A CA 1
ATOM 616 C C . ALA A 1 80 ? -7.991 9.013 13.723 1.00 92.38 80 ALA A C 1
ATOM 618 O O . ALA A 1 80 ? -7.531 9.006 14.872 1.00 92.38 80 ALA A O 1
ATOM 619 N N . PRO A 1 81 ? -8.277 10.162 13.081 1.00 86.38 81 PRO A N 1
ATOM 620 C CA . PRO A 1 81 ? -8.266 11.455 13.758 1.00 86.38 81 PRO A CA 1
ATOM 621 C C . PRO A 1 81 ? -9.163 11.422 15.001 1.00 86.38 81 PRO A 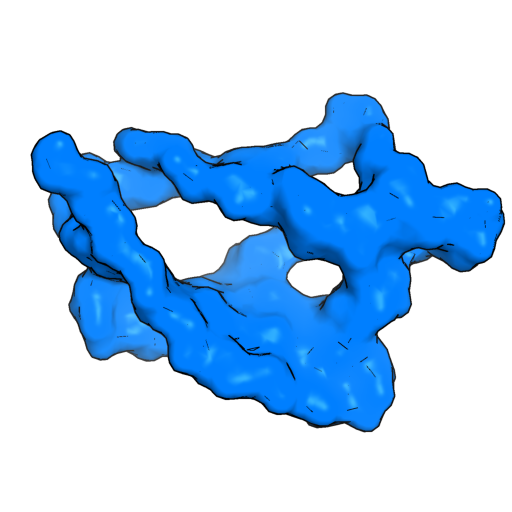C 1
ATOM 623 O O . PRO A 1 81 ? -10.212 10.773 14.979 1.00 86.38 81 PRO A O 1
ATOM 626 N N . LYS A 1 82 ? -8.731 12.106 16.065 1.00 76.00 82 LYS A N 1
ATOM 627 C CA . LYS A 1 82 ? -9.523 12.286 17.288 1.00 76.00 82 LYS A CA 1
ATOM 628 C C . LYS A 1 82 ? -10.642 13.297 17.081 1.00 76.00 82 LYS A C 1
ATOM 630 O O . LYS A 1 82 ? -10.391 14.289 16.362 1.00 76.00 82 LYS A O 1
#

Mean predicted aligned error: 2.58 Å

Nearest PDB structures (foldseek):
  4ay0-assembly1_A  TM=5.626E-01  e=7.811E-01  Yersinia pestis
  4az8-assembly1_A  TM=6.177E-01  e=2.109E+00  Yersinia pestis
  4ay0-assembly1_B  TM=4.141E-01  e=2.109E+00  Yersinia pestis